Protein AF-M0LIC7-F1 (afdb_monomer_lite)

Organism: NCBI:txid358396

Structure (mmCIF, N/CA/C/O backbone):
data_AF-M0LIC7-F1
#
_entry.id   AF-M0LIC7-F1
#
loop_
_atom_site.group_PDB
_atom_site.id
_atom_site.type_symbol
_atom_site.label_atom_id
_atom_site.label_alt_id
_atom_site.label_comp_id
_atom_site.label_asym_id
_atom_site.label_entity_id
_atom_site.label_seq_id
_atom_site.pdbx_PDB_ins_code
_atom_site.Cartn_x
_atom_site.Cartn_y
_atom_site.Cartn_z
_atom_site.occupancy
_atom_site.B_iso_or_equiv
_atom_site.auth_seq_id
_atom_site.auth_comp_id
_atom_site.auth_asym_id
_atom_site.auth_atom_id
_atom_site.pdbx_PDB_model_num
ATOM 1 N N . MET A 1 1 ? -12.267 15.664 11.979 1.00 73.00 1 MET A N 1
ATOM 2 C CA . MET A 1 1 ? -11.552 14.369 12.102 1.00 73.00 1 MET A CA 1
ATOM 3 C C . MET A 1 1 ? -11.445 13.604 10.782 1.00 73.00 1 MET A C 1
ATOM 5 O O . MET A 1 1 ? -10.352 13.164 10.461 1.00 73.00 1 MET A O 1
ATOM 9 N N . ILE A 1 2 ? -12.500 13.498 9.960 1.00 84.31 2 ILE A N 1
ATOM 10 C CA . ILE A 1 2 ? -12.436 12.729 8.697 1.00 84.31 2 ILE A CA 1
ATOM 11 C C . ILE A 1 2 ? -11.341 13.194 7.716 1.00 84.31 2 ILE A C 1
ATOM 13 O O . ILE A 1 2 ? -10.601 12.363 7.198 1.00 84.31 2 ILE A O 1
ATOM 17 N N . TYR A 1 3 ? -11.160 14.509 7.546 1.00 88.25 3 TYR A N 1
ATOM 18 C CA . TYR A 1 3 ? -10.121 15.077 6.676 1.00 88.25 3 TYR A CA 1
ATOM 19 C C . TYR A 1 3 ? -8.700 14.695 7.108 1.00 88.25 3 TYR A C 1
ATOM 21 O O . TYR A 1 3 ? -7.850 14.424 6.267 1.00 88.25 3 TYR A O 1
ATOM 29 N N . ARG A 1 4 ? -8.456 14.598 8.421 1.00 92.56 4 ARG A N 1
ATOM 30 C CA . ARG A 1 4 ? -7.161 14.186 8.977 1.00 92.56 4 ARG A CA 1
ATOM 31 C C . ARG A 1 4 ? -6.852 12.727 8.643 1.00 92.56 4 ARG A C 1
ATOM 33 O O . ARG A 1 4 ? -5.734 12.428 8.245 1.00 92.56 4 ARG A O 1
ATOM 40 N N . ARG A 1 5 ? -7.839 11.829 8.741 1.00 93.12 5 ARG A N 1
ATOM 41 C CA . ARG A 1 5 ? -7.663 10.417 8.351 1.00 93.12 5 ARG A CA 1
ATOM 42 C C . ARG A 1 5 ? -7.384 10.270 6.867 1.00 93.12 5 ARG A C 1
ATOM 44 O O . ARG A 1 5 ? -6.498 9.511 6.503 1.00 93.12 5 ARG A O 1
ATOM 51 N N . LEU A 1 6 ? -8.123 10.997 6.030 1.00 93.88 6 LEU A N 1
ATOM 52 C CA . LEU A 1 6 ? -7.907 10.988 4.584 1.00 93.88 6 LEU A CA 1
ATOM 53 C C . LEU A 1 6 ? -6.511 11.500 4.228 1.00 93.88 6 LEU A C 1
ATOM 55 O O . LEU A 1 6 ? -5.845 10.885 3.406 1.00 93.88 6 LEU A O 1
ATOM 59 N N . ALA A 1 7 ? -6.041 12.562 4.888 1.00 95.75 7 ALA A N 1
ATOM 60 C CA . ALA A 1 7 ? -4.691 13.078 4.687 1.00 95.75 7 ALA A CA 1
ATOM 61 C C . ALA A 1 7 ? -3.613 12.052 5.076 1.00 95.75 7 ALA A C 1
ATOM 63 O O . ALA A 1 7 ? -2.690 11.820 4.301 1.00 95.75 7 ALA A O 1
ATOM 64 N N . ILE A 1 8 ? -3.750 11.392 6.235 1.00 96.38 8 ILE A N 1
ATOM 65 C CA . ILE A 1 8 ? -2.811 10.342 6.668 1.00 96.38 8 ILE A CA 1
ATOM 66 C C . ILE A 1 8 ? -2.852 9.154 5.701 1.00 96.38 8 ILE A C 1
ATOM 68 O O . ILE A 1 8 ? -1.807 8.694 5.253 1.00 96.38 8 ILE A O 1
ATOM 72 N N . ALA A 1 9 ? -4.044 8.682 5.335 1.00 96.38 9 ALA A N 1
ATOM 73 C CA . ALA A 1 9 ? -4.210 7.586 4.389 1.00 96.38 9 ALA A CA 1
ATOM 74 C C . ALA A 1 9 ? -3.585 7.914 3.027 1.00 96.38 9 ALA A C 1
ATOM 76 O O . ALA A 1 9 ? -2.835 7.105 2.490 1.00 96.38 9 ALA A O 1
ATOM 77 N N . ALA A 1 10 ? -3.821 9.115 2.497 1.00 97.19 10 ALA A N 1
ATOM 78 C CA . ALA A 1 10 ? -3.207 9.563 1.254 1.00 97.19 10 ALA A CA 1
ATOM 79 C C . ALA A 1 10 ? -1.676 9.640 1.365 1.00 97.19 10 ALA A C 1
ATOM 81 O O . ALA A 1 10 ? -0.984 9.198 0.452 1.00 97.19 10 ALA A O 1
ATOM 82 N N . ALA A 1 11 ? -1.136 10.132 2.484 1.00 97.56 11 ALA A N 1
ATOM 83 C CA . ALA A 1 11 ? 0.307 10.184 2.710 1.00 97.56 11 ALA A CA 1
ATOM 84 C C . ALA A 1 11 ? 0.938 8.780 2.752 1.00 97.56 11 ALA A C 1
ATOM 86 O O . ALA A 1 11 ? 1.961 8.553 2.109 1.00 97.56 11 ALA A O 1
ATOM 87 N N . ILE A 1 12 ? 0.312 7.822 3.445 1.00 97.38 12 ILE A N 1
ATOM 88 C CA . ILE A 1 12 ? 0.787 6.430 3.488 1.00 97.38 12 ILE A CA 1
ATOM 89 C C . ILE A 1 12 ? 0.629 5.743 2.128 1.00 97.38 12 ILE A C 1
ATOM 91 O O . ILE A 1 12 ? 1.529 5.025 1.702 1.00 97.38 12 ILE A O 1
ATOM 95 N N . GLY A 1 13 ? -0.466 5.992 1.406 1.00 97.19 13 GLY A N 1
ATOM 96 C CA . GLY A 1 13 ? -0.637 5.519 0.032 1.00 97.19 13 GLY A CA 1
ATOM 97 C C . GLY A 1 13 ? 0.460 6.033 -0.892 1.00 97.19 13 GLY A C 1
ATOM 98 O O . GLY A 1 13 ? 1.064 5.257 -1.629 1.00 97.19 13 GLY A O 1
ATOM 99 N N . PHE A 1 14 ? 0.770 7.327 -0.809 1.00 97.69 14 PHE A N 1
ATOM 100 C CA . PHE A 1 14 ? 1.853 7.931 -1.578 1.00 97.69 14 PHE A CA 1
ATOM 101 C C . PHE A 1 14 ? 3.205 7.301 -1.229 1.00 97.69 14 PHE A C 1
ATOM 103 O O . PHE A 1 14 ? 3.940 6.900 -2.128 1.00 97.69 14 PHE A O 1
ATOM 110 N N . LEU A 1 15 ? 3.501 7.136 0.063 1.00 97.38 15 LEU A N 1
ATOM 111 C CA . LEU A 1 15 ? 4.723 6.483 0.526 1.00 97.38 15 LEU A CA 1
ATOM 112 C C . LEU A 1 15 ? 4.831 5.043 0.003 1.00 97.38 15 LEU A C 1
ATOM 114 O O . LEU A 1 15 ? 5.879 4.657 -0.506 1.00 97.38 15 LEU A O 1
ATOM 118 N N . ASN A 1 16 ? 3.746 4.268 0.0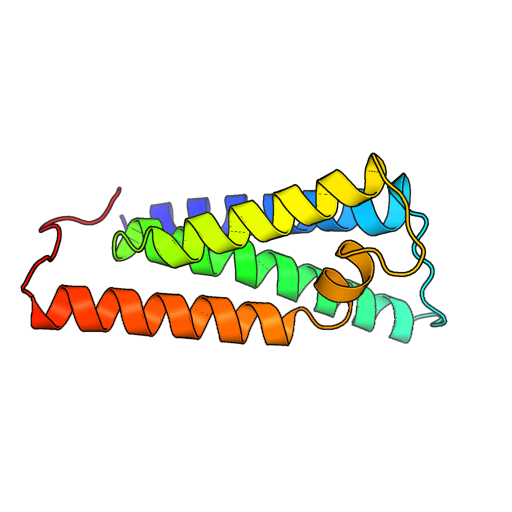74 1.00 96.94 16 ASN A N 1
ATOM 119 C CA . ASN A 1 16 ? 3.703 2.899 -0.432 1.00 96.94 16 ASN A CA 1
ATOM 120 C C . ASN A 1 16 ? 4.001 2.844 -1.936 1.00 96.94 16 ASN A C 1
ATOM 122 O O . ASN A 1 16 ? 4.824 2.045 -2.376 1.00 96.94 16 ASN A O 1
ATOM 126 N N . ALA A 1 17 ? 3.376 3.733 -2.715 1.00 95.94 17 ALA A N 1
ATOM 127 C CA . ALA A 1 17 ? 3.634 3.840 -4.144 1.00 95.94 17 ALA A CA 1
ATOM 128 C C . ALA A 1 17 ? 5.102 4.160 -4.433 1.00 95.94 17 ALA A C 1
ATOM 130 O O . ALA A 1 17 ? 5.714 3.463 -5.237 1.00 95.94 17 ALA A O 1
ATOM 131 N N . VAL A 1 18 ? 5.678 5.148 -3.742 1.00 95.62 18 VAL A N 1
ATOM 132 C CA . VAL A 1 18 ? 7.089 5.532 -3.898 1.00 95.62 18 VAL A CA 1
ATOM 133 C C . VAL A 1 18 ? 8.026 4.371 -3.573 1.00 95.62 18 VAL A C 1
ATOM 135 O O . VAL A 1 18 ? 8.921 4.096 -4.365 1.00 95.62 18 VAL A O 1
ATOM 138 N N . ILE A 1 19 ? 7.817 3.668 -2.456 1.00 94.75 19 ILE A N 1
ATOM 139 C CA . ILE A 1 19 ? 8.674 2.552 -2.027 1.00 94.75 19 ILE A CA 1
ATOM 140 C C . ILE A 1 19 ? 8.689 1.439 -3.077 1.00 94.75 19 ILE A C 1
ATOM 142 O O . ILE A 1 19 ? 9.759 1.031 -3.530 1.00 94.75 19 ILE A O 1
ATOM 146 N N . VAL A 1 20 ? 7.511 0.966 -3.491 1.00 93.50 20 VAL A N 1
ATOM 147 C CA . VAL A 1 20 ? 7.407 -0.158 -4.434 1.00 93.50 20 VAL A CA 1
ATOM 148 C C . VAL A 1 20 ? 7.926 0.244 -5.816 1.00 93.50 20 VAL A C 1
ATOM 150 O O . VAL A 1 20 ? 8.607 -0.543 -6.469 1.00 93.50 20 VAL A O 1
ATOM 153 N N . TYR A 1 21 ? 7.680 1.485 -6.249 1.00 91.94 21 TYR A N 1
ATOM 154 C CA . TYR A 1 21 ? 8.223 1.996 -7.510 1.00 91.94 21 TYR A CA 1
ATOM 155 C C . TYR A 1 21 ? 9.732 2.122 -7.501 1.00 91.94 21 TYR A C 1
ATOM 157 O O . TYR A 1 21 ? 10.385 1.734 -8.468 1.00 91.94 21 TYR A O 1
ATOM 165 N N . TYR A 1 22 ? 10.275 2.692 -6.428 1.00 90.50 22 TYR A N 1
ATOM 166 C CA . TYR A 1 22 ? 11.708 2.846 -6.278 1.00 90.50 22 TYR A CA 1
ATOM 167 C C . TYR A 1 22 ? 12.386 1.475 -6.327 1.00 90.50 22 TYR A C 1
ATOM 169 O O . TYR A 1 22 ? 13.317 1.266 -7.101 1.00 90.50 22 TYR A O 1
ATOM 177 N N . ASN A 1 23 ? 11.837 0.507 -5.595 1.00 89.38 23 ASN A N 1
ATOM 178 C CA . ASN A 1 23 ? 12.329 -0.860 -5.607 1.00 89.38 23 ASN A CA 1
ATOM 179 C C . ASN A 1 23 ? 12.236 -1.517 -6.998 1.00 89.38 23 ASN A C 1
ATOM 181 O O . ASN A 1 23 ? 13.236 -1.988 -7.532 1.00 89.38 23 ASN A O 1
ATOM 185 N N . GLY A 1 24 ? 11.063 -1.495 -7.633 1.00 86.94 24 GLY A N 1
ATOM 186 C CA . GLY A 1 24 ? 10.862 -2.151 -8.925 1.00 86.94 24 GLY A CA 1
ATOM 187 C C . GLY A 1 24 ? 11.702 -1.552 -10.056 1.00 86.94 24 GLY A C 1
ATOM 188 O O . GLY A 1 24 ? 12.395 -2.270 -10.771 1.00 86.94 24 GLY A O 1
ATOM 189 N N . TYR A 1 25 ? 11.664 -0.232 -10.228 1.00 84.56 25 TYR A N 1
ATOM 190 C CA . TYR A 1 25 ? 12.262 0.405 -11.403 1.00 84.56 25 TYR A CA 1
ATOM 191 C C . TYR A 1 25 ? 13.728 0.786 -11.225 1.00 84.56 25 TYR A C 1
ATOM 193 O O . TYR A 1 25 ? 14.466 0.750 -12.204 1.00 84.56 25 TYR A O 1
ATOM 201 N N . TYR A 1 26 ? 14.155 1.156 -10.015 1.00 82.19 26 TYR A N 1
ATOM 202 C CA . TYR A 1 26 ? 15.530 1.610 -9.786 1.00 82.19 26 TYR A CA 1
ATOM 203 C C . TYR A 1 26 ? 16.426 0.517 -9.214 1.00 82.19 26 TYR A C 1
ATOM 205 O O . TYR A 1 26 ? 17.596 0.454 -9.577 1.00 82.19 26 TYR A O 1
ATOM 213 N N . LEU A 1 27 ? 15.902 -0.342 -8.334 1.00 81.25 27 LEU A N 1
ATOM 214 C CA . LEU A 1 27 ? 16.710 -1.391 -7.706 1.00 81.25 27 LEU A CA 1
ATOM 215 C C . LEU A 1 27 ? 16.684 -2.709 -8.488 1.00 81.25 27 LEU A C 1
ATOM 217 O O . LEU A 1 27 ? 17.713 -3.372 -8.589 1.00 81.25 27 LEU A O 1
ATOM 221 N N . LEU A 1 28 ? 15.534 -3.072 -9.062 1.00 81.62 28 LEU A N 1
ATOM 222 C CA . LEU A 1 28 ? 15.365 -4.299 -9.852 1.00 81.62 28 LEU A CA 1
ATOM 223 C C . LEU A 1 28 ? 15.445 -4.072 -11.371 1.00 81.62 28 LEU A C 1
ATOM 225 O O . LEU A 1 28 ? 15.364 -5.036 -12.126 1.00 81.62 28 LEU A O 1
ATOM 229 N N . ASN A 1 29 ? 15.621 -2.823 -11.825 1.00 82.94 29 ASN A N 1
ATOM 230 C CA . ASN A 1 29 ? 15.686 -2.450 -13.246 1.00 82.94 29 ASN A CA 1
ATOM 231 C C . ASN A 1 29 ? 14.531 -3.026 -14.089 1.00 82.94 29 ASN A C 1
ATOM 233 O O . ASN A 1 29 ? 14.732 -3.428 -15.236 1.00 82.94 29 ASN A O 1
ATOM 237 N N . LEU A 1 30 ? 13.310 -3.069 -13.542 1.00 80.38 30 LEU A N 1
ATOM 238 C CA . LEU A 1 30 ? 12.151 -3.539 -14.297 1.00 80.38 30 LEU A CA 1
ATOM 239 C C . LEU A 1 30 ? 11.904 -2.629 -15.506 1.00 80.38 30 LEU A C 1
ATOM 241 O O . LEU A 1 30 ? 11.540 -1.459 -15.368 1.00 80.38 30 LEU A O 1
ATOM 245 N N . SER A 1 31 ? 12.080 -3.177 -16.705 1.00 78.25 31 SER A N 1
ATOM 246 C CA . SER A 1 31 ? 11.712 -2.517 -17.951 1.00 78.25 31 SER A CA 1
ATOM 247 C C . SER A 1 31 ? 10.290 -2.897 -18.351 1.00 78.25 31 SER A C 1
ATOM 249 O O . SER A 1 31 ? 9.846 -4.030 -18.178 1.00 78.25 31 SER A O 1
ATOM 251 N N . LEU A 1 32 ? 9.565 -1.929 -18.903 1.00 74.94 32 LEU A N 1
ATOM 252 C CA . LEU A 1 32 ? 8.298 -2.168 -19.581 1.00 74.94 32 LEU A CA 1
ATOM 253 C C . LEU A 1 32 ? 8.541 -2.021 -21.078 1.00 74.94 32 LEU A C 1
ATOM 255 O O . LEU A 1 32 ? 9.031 -0.973 -21.500 1.00 74.94 32 LEU A O 1
ATOM 259 N N . ASP A 1 33 ? 8.127 -3.015 -21.862 1.00 77.44 33 ASP A N 1
ATOM 260 C CA . ASP A 1 33 ? 8.080 -2.935 -23.327 1.00 77.44 33 ASP A CA 1
ATOM 261 C C . ASP A 1 33 ? 6.903 -2.046 -23.761 1.00 77.44 33 ASP A C 1
ATOM 263 O O . ASP A 1 33 ? 5.868 -2.490 -24.261 1.00 77.44 33 ASP A O 1
ATOM 267 N N . ALA A 1 34 ? 7.027 -0.752 -23.482 1.00 79.69 34 ALA A N 1
ATOM 268 C CA . ALA A 1 34 ? 6.085 0.276 -23.882 1.00 79.69 34 ALA A CA 1
ATOM 269 C C . ALA A 1 34 ? 6.826 1.597 -24.098 1.00 79.69 34 ALA A C 1
ATOM 271 O O . ALA A 1 34 ? 7.719 1.955 -23.334 1.00 79.69 34 ALA A O 1
ATOM 272 N N . GLU A 1 35 ? 6.397 2.365 -25.096 1.00 84.69 35 GLU A N 1
ATOM 273 C CA . GLU A 1 35 ? 6.996 3.658 -25.429 1.00 84.69 35 GLU A CA 1
ATOM 274 C C . GLU A 1 35 ? 5.971 4.798 -25.373 1.00 84.69 35 GLU A C 1
ATOM 276 O O . GLU A 1 35 ? 4.750 4.596 -25.444 1.00 84.69 35 GLU A O 1
ATOM 281 N N . GLY A 1 36 ? 6.482 6.022 -25.225 1.00 87.81 36 GLY A N 1
ATOM 282 C CA . GLY A 1 36 ? 5.697 7.253 -25.274 1.00 87.81 36 GLY A CA 1
ATOM 283 C C . GLY A 1 36 ? 4.542 7.292 -24.268 1.00 87.81 36 GLY A C 1
ATOM 284 O O . GLY A 1 36 ? 4.692 6.976 -23.087 1.00 87.81 36 GLY A O 1
ATOM 285 N N . ILE A 1 37 ? 3.358 7.693 -24.737 1.00 87.06 37 ILE A N 1
ATOM 286 C CA . ILE A 1 37 ? 2.181 7.904 -23.881 1.00 87.06 37 ILE A CA 1
ATOM 287 C C . ILE A 1 37 ? 1.649 6.609 -23.252 1.00 87.06 37 ILE A C 1
ATOM 289 O O . ILE A 1 37 ? 1.068 6.641 -22.167 1.00 87.06 37 ILE A O 1
ATOM 293 N N . ARG A 1 38 ? 1.878 5.457 -23.898 1.00 86.06 38 ARG A N 1
ATOM 294 C CA . ARG A 1 38 ? 1.456 4.151 -23.370 1.00 86.06 38 ARG A CA 1
ATOM 295 C C . ARG A 1 38 ? 2.268 3.793 -22.132 1.00 86.06 38 ARG A C 1
ATOM 297 O O . ARG A 1 38 ? 1.687 3.376 -21.135 1.00 86.06 38 ARG A O 1
ATOM 304 N N . LEU A 1 39 ? 3.581 4.032 -22.165 1.00 86.69 39 LEU A N 1
ATOM 305 C CA . LEU A 1 39 ? 4.455 3.840 -21.007 1.00 86.69 39 LEU A CA 1
ATOM 306 C C . LEU A 1 39 ? 4.017 4.707 -19.824 1.00 86.69 39 LEU A C 1
ATOM 308 O O . LEU A 1 39 ? 3.932 4.213 -18.700 1.00 86.69 39 LEU A O 1
ATOM 312 N N . LEU A 1 40 ? 3.705 5.982 -20.085 1.00 87.06 40 LEU A N 1
ATOM 313 C CA . LEU A 1 40 ? 3.196 6.891 -19.059 1.00 87.06 40 LEU A CA 1
ATOM 314 C C . LEU A 1 40 ? 1.891 6.358 -18.456 1.00 87.06 40 LEU A C 1
ATOM 316 O O . LEU A 1 40 ? 1.784 6.272 -17.239 1.00 87.06 40 LEU A O 1
ATOM 320 N N . GLY A 1 41 ? 0.942 5.923 -19.292 1.00 89.06 41 GLY A N 1
ATOM 321 C CA . GLY A 1 41 ? -0.325 5.345 -18.839 1.00 89.06 41 GLY A CA 1
ATOM 322 C C . GLY A 1 41 ? -0.143 4.119 -17.940 1.00 89.06 41 GLY A C 1
ATOM 323 O O . GLY A 1 41 ? -0.727 4.064 -16.857 1.00 89.06 41 GLY A O 1
ATOM 324 N N . TYR A 1 42 ? 0.710 3.166 -18.333 1.00 88.69 42 TYR A N 1
ATOM 325 C CA . TYR A 1 42 ? 0.995 1.980 -17.517 1.00 88.69 42 TYR A CA 1
ATOM 326 C C . TYR A 1 42 ? 1.643 2.343 -16.179 1.00 88.69 42 TYR A C 1
ATOM 328 O O . TYR A 1 42 ? 1.199 1.865 -15.133 1.00 88.69 42 TYR A O 1
ATOM 336 N N . LYS A 1 43 ? 2.638 3.239 -16.190 1.00 89.25 43 LYS A N 1
ATOM 337 C CA . LYS A 1 43 ? 3.295 3.709 -14.966 1.00 89.25 43 LYS A CA 1
ATOM 338 C C . LYS A 1 43 ? 2.348 4.503 -14.069 1.00 89.25 43 LYS A C 1
ATOM 340 O O . LYS A 1 43 ? 2.427 4.374 -12.856 1.00 89.25 43 LYS A O 1
ATOM 345 N N . SER A 1 44 ? 1.438 5.303 -14.609 1.00 91.06 44 SER A N 1
ATOM 346 C CA . SER A 1 44 ? 0.449 6.001 -13.785 1.00 91.06 44 SER A CA 1
ATOM 347 C C . SER A 1 44 ? -0.542 5.023 -13.153 1.00 91.06 44 SER A C 1
ATOM 349 O O . SER A 1 44 ? -0.861 5.159 -11.974 1.00 91.06 44 SER A O 1
ATOM 351 N N . LEU A 1 45 ? -0.987 4.008 -13.900 1.00 92.75 45 LEU A N 1
ATOM 352 C CA . LEU A 1 45 ? -1.952 3.020 -13.416 1.00 92.75 45 LEU A CA 1
ATOM 353 C C . LEU A 1 45 ? -1.379 2.140 -12.298 1.00 92.75 45 LEU A C 1
ATOM 355 O O . LEU A 1 45 ? -2.030 1.921 -11.281 1.00 92.75 45 LEU A O 1
ATOM 359 N N . GLN A 1 46 ? -0.153 1.656 -12.468 1.00 93.00 46 GLN A N 1
ATOM 360 C CA . GLN A 1 46 ? 0.545 0.864 -11.456 1.00 93.00 46 GLN A CA 1
ATOM 361 C C . GLN A 1 46 ? 0.828 1.688 -10.180 1.00 93.00 46 GLN A C 1
ATOM 363 O O . GLN A 1 46 ? 0.603 1.203 -9.070 1.00 93.00 46 GLN A O 1
ATOM 368 N N . ALA A 1 47 ? 1.238 2.958 -10.315 1.00 93.25 47 ALA A N 1
ATOM 369 C CA . ALA A 1 47 ? 1.464 3.854 -9.177 1.00 93.25 47 ALA A CA 1
ATOM 370 C C . ALA A 1 47 ? 0.160 4.125 -8.425 1.00 93.25 47 ALA A C 1
ATOM 372 O O . ALA A 1 47 ? 0.126 4.091 -7.194 1.00 93.25 47 ALA A O 1
ATOM 373 N N . PHE A 1 48 ? -0.928 4.327 -9.168 1.00 95.44 48 PHE A N 1
ATOM 374 C CA . PHE A 1 48 ? -2.261 4.451 -8.602 1.00 95.44 48 PHE A CA 1
ATOM 375 C C . PHE A 1 48 ? -2.681 3.184 -7.848 1.00 95.44 48 PHE A C 1
ATOM 377 O O . PHE A 1 48 ? -3.198 3.284 -6.740 1.00 95.44 48 PHE A O 1
ATOM 384 N N . GLY A 1 49 ? -2.396 1.996 -8.384 1.00 95.50 49 GLY A N 1
ATOM 385 C CA . GLY A 1 49 ? -2.659 0.729 -7.702 1.00 95.50 49 GLY A CA 1
ATOM 386 C C . GLY A 1 49 ? -1.965 0.621 -6.345 1.00 95.50 49 GLY A C 1
ATOM 387 O O . GLY A 1 49 ? -2.604 0.325 -5.333 1.00 95.50 49 GLY A O 1
ATOM 388 N N . MET A 1 50 ? -0.670 0.938 -6.299 1.00 97.19 50 MET A N 1
ATOM 389 C CA . MET A 1 50 ? 0.096 0.946 -5.048 1.00 97.19 50 MET A CA 1
ATOM 390 C C . MET A 1 50 ? -0.393 2.024 -4.075 1.00 97.19 50 MET A C 1
ATOM 392 O O . MET A 1 50 ? -0.454 1.787 -2.865 1.00 97.19 50 MET A O 1
ATOM 396 N N . PHE A 1 51 ? -0.792 3.188 -4.594 1.00 97.81 51 PHE A N 1
ATOM 397 C CA . PHE A 1 51 ? -1.411 4.241 -3.798 1.00 97.81 51 PHE A CA 1
ATOM 398 C C . PHE A 1 51 ? -2.714 3.759 -3.157 1.00 97.81 51 PHE A C 1
ATOM 400 O O . PHE A 1 51 ? -2.887 3.911 -1.951 1.00 97.81 51 PHE A O 1
ATOM 407 N N . VAL A 1 52 ? -3.605 3.137 -3.934 1.00 97.06 52 VAL A N 1
ATOM 408 C CA . VAL A 1 52 ? -4.892 2.612 -3.456 1.00 97.06 52 VAL A CA 1
ATOM 409 C C . VAL A 1 52 ? -4.690 1.526 -2.402 1.00 97.06 52 VAL A C 1
ATOM 411 O O . VAL A 1 52 ? -5.389 1.541 -1.392 1.00 97.06 52 VAL A O 1
ATOM 414 N N . LEU A 1 53 ? -3.721 0.625 -2.581 1.00 96.94 53 LEU A N 1
ATOM 415 C CA . LEU A 1 53 ? -3.401 -0.410 -1.594 1.00 96.94 53 LEU A CA 1
ATOM 416 C C . LEU A 1 53 ? -2.961 0.176 -0.252 1.00 96.94 53 LEU A C 1
ATOM 418 O O . LEU A 1 53 ? -3.470 -0.240 0.788 1.00 96.94 53 LEU A O 1
ATOM 422 N N . GLY A 1 54 ? -2.042 1.146 -0.274 1.00 97.12 54 GLY A N 1
ATOM 423 C CA . GLY A 1 54 ? -1.557 1.801 0.941 1.00 97.12 54 GLY A CA 1
ATOM 424 C C . GLY A 1 54 ? -2.614 2.699 1.585 1.00 97.12 54 GLY A C 1
ATOM 425 O O . GLY A 1 54 ? -2.861 2.610 2.787 1.00 97.12 54 GLY A O 1
ATOM 426 N N . ALA A 1 55 ? -3.285 3.538 0.795 1.00 97.62 55 ALA A N 1
ATOM 427 C CA . ALA A 1 55 ? -4.290 4.471 1.294 1.00 97.62 55 ALA A CA 1
ATOM 428 C C . ALA A 1 55 ? -5.555 3.755 1.767 1.00 97.62 55 ALA A C 1
ATOM 430 O O . ALA A 1 55 ? -6.072 4.067 2.838 1.00 97.62 55 ALA A O 1
ATOM 431 N N . GLY A 1 56 ? -6.045 2.782 1.000 1.00 96.38 56 GLY A N 1
ATOM 432 C CA . GLY A 1 56 ? -7.253 2.026 1.313 1.00 96.38 56 GLY A CA 1
ATOM 433 C C . GLY A 1 56 ? -7.112 1.228 2.604 1.00 96.38 56 GLY A C 1
ATOM 434 O O . GLY A 1 56 ? -7.959 1.348 3.491 1.00 96.38 56 GLY A O 1
ATOM 435 N N . SER A 1 57 ? -6.016 0.478 2.758 1.00 96.88 57 SER A N 1
ATOM 436 C CA . SER A 1 57 ? -5.784 -0.302 3.976 1.00 96.88 57 SER A CA 1
ATOM 437 C C . SER A 1 57 ? -5.553 0.595 5.198 1.00 96.88 57 SER A C 1
ATOM 439 O O . SER A 1 57 ? -6.113 0.336 6.263 1.00 96.88 57 SER A O 1
ATOM 441 N N . THR A 1 58 ? -4.835 1.712 5.036 1.00 96.88 58 THR A N 1
ATOM 442 C CA . THR A 1 58 ? -4.631 2.706 6.106 1.00 96.88 58 THR A CA 1
ATOM 443 C C . THR A 1 58 ? -5.936 3.379 6.509 1.00 96.88 58 THR A C 1
ATOM 445 O O . THR A 1 58 ? -6.213 3.541 7.694 1.00 96.88 58 THR A O 1
ATOM 448 N N . TYR A 1 59 ? -6.776 3.760 5.548 1.00 95.75 59 TYR A N 1
ATOM 449 C CA . TYR A 1 59 ? -8.083 4.328 5.855 1.00 95.75 59 TYR A CA 1
ATOM 450 C C . TYR A 1 59 ? -8.968 3.312 6.585 1.00 95.75 59 TYR A C 1
ATOM 452 O O . TYR A 1 59 ? -9.612 3.670 7.571 1.00 95.75 59 TYR A O 1
ATOM 460 N N . GLY A 1 60 ? -8.950 2.045 6.154 1.00 92.88 60 GLY A N 1
ATOM 461 C CA . GLY A 1 60 ? -9.624 0.936 6.830 1.00 92.88 60 GLY A CA 1
ATOM 462 C C . GLY A 1 60 ? -9.178 0.777 8.284 1.00 92.88 60 GLY A C 1
ATOM 463 O O . GLY A 1 60 ? -10.015 0.697 9.185 1.00 92.88 60 GLY A O 1
ATOM 464 N N . LEU A 1 61 ? -7.869 0.836 8.531 1.00 94.44 61 LEU A N 1
ATOM 465 C CA . LEU A 1 61 ? -7.297 0.833 9.874 1.00 94.44 61 LEU A CA 1
ATOM 466 C C . LEU A 1 61 ? -7.773 2.041 10.693 1.00 94.44 61 LEU A C 1
ATOM 468 O O . LEU A 1 61 ? -8.286 1.881 11.795 1.00 94.44 61 LEU A O 1
ATOM 472 N N . LEU A 1 62 ? -7.655 3.259 10.168 1.00 93.44 62 LEU A N 1
ATOM 473 C CA . LEU A 1 62 ? -7.974 4.467 10.936 1.00 93.44 62 LEU A CA 1
ATOM 474 C C . LEU A 1 62 ? -9.476 4.614 11.213 1.00 93.44 62 LEU A C 1
ATOM 476 O O . LEU A 1 62 ? -9.892 5.040 12.290 1.00 93.44 62 LEU A O 1
ATOM 480 N N . ARG A 1 63 ? -10.321 4.288 10.232 1.00 91.12 63 ARG A N 1
ATOM 481 C CA . ARG A 1 63 ? -11.774 4.462 10.338 1.00 91.12 63 ARG A CA 1
ATOM 482 C C . ARG A 1 63 ? -12.456 3.301 11.047 1.00 91.12 63 ARG A C 1
ATOM 484 O O . ARG A 1 63 ? -13.382 3.558 11.810 1.00 91.12 63 ARG A O 1
ATOM 491 N N . TYR A 1 64 ? -12.029 2.075 10.772 1.00 89.44 64 TYR A N 1
ATOM 492 C CA . TYR A 1 64 ? -12.728 0.856 11.176 1.00 89.44 64 TYR A CA 1
ATOM 493 C C . TYR A 1 64 ? -11.848 -0.089 11.997 1.00 89.44 64 TYR A C 1
ATOM 495 O O . TYR A 1 64 ? -12.306 -1.172 12.350 1.00 89.44 64 TYR A O 1
ATOM 503 N N . THR A 1 65 ? -10.607 0.294 12.324 1.00 91.25 65 THR A N 1
ATOM 504 C CA . THR A 1 65 ? -9.630 -0.521 13.080 1.00 91.25 65 THR A CA 1
ATOM 505 C C . THR A 1 65 ? -9.355 -1.889 12.463 1.00 91.25 65 THR A C 1
ATOM 507 O O . THR A 1 65 ? -9.063 -2.852 13.174 1.00 91.25 65 THR A O 1
ATOM 510 N N . LEU A 1 66 ? -9.474 -1.977 11.138 1.00 92.69 66 LEU A N 1
ATOM 511 C CA . LEU A 1 66 ? -9.206 -3.199 10.390 1.00 92.69 66 LEU A CA 1
ATOM 512 C C . LEU A 1 66 ? -7.695 -3.398 10.317 1.00 92.69 66 LEU A C 1
ATOM 514 O O . LEU A 1 66 ? -6.997 -2.683 9.595 1.00 92.69 66 LEU A O 1
ATOM 518 N N . VAL A 1 67 ? -7.187 -4.330 11.120 1.00 94.00 67 VAL A N 1
ATOM 519 C CA . VAL A 1 67 ? -5.746 -4.560 11.271 1.00 94.00 67 VAL A CA 1
ATOM 520 C C . VAL A 1 67 ? -5.250 -5.501 10.183 1.00 94.00 67 VAL A C 1
ATOM 522 O O . VAL A 1 67 ? -4.172 -5.281 9.633 1.00 94.00 67 VAL A O 1
ATOM 525 N N . CYS A 1 68 ? -6.041 -6.514 9.826 1.00 95.94 68 CYS A N 1
ATOM 526 C CA . CYS A 1 68 ? -5.660 -7.522 8.844 1.00 95.94 68 CYS A CA 1
ATOM 527 C C . CYS A 1 68 ? -5.354 -6.946 7.449 1.00 95.94 68 CYS A C 1
ATOM 529 O O . CYS A 1 68 ? -4.285 -7.264 6.929 1.00 95.94 68 CYS A O 1
ATOM 531 N N . PRO A 1 69 ? -6.193 -6.088 6.825 1.00 95.81 69 PRO A N 1
ATOM 532 C CA . PRO A 1 69 ?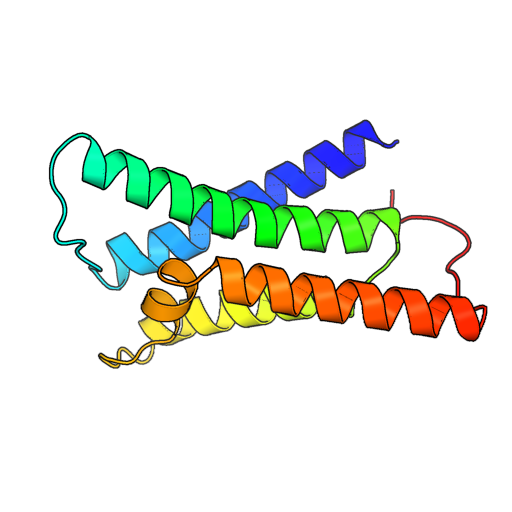 -5.888 -5.548 5.503 1.00 95.81 69 PRO A CA 1
ATOM 533 C C . PRO A 1 69 ? -4.660 -4.636 5.531 1.00 95.81 69 PRO A C 1
ATOM 535 O O . PRO A 1 69 ? -3.880 -4.638 4.584 1.00 95.81 69 PRO A O 1
ATOM 538 N N . PHE A 1 70 ? -4.449 -3.885 6.617 1.00 96.69 70 PHE A N 1
ATOM 539 C CA . PHE A 1 70 ? -3.258 -3.051 6.768 1.00 96.69 70 PHE A CA 1
ATOM 540 C C . PHE A 1 70 ? -1.989 -3.894 6.902 1.00 96.69 70 PHE A C 1
ATOM 542 O O . PHE A 1 70 ? -1.032 -3.677 6.161 1.00 96.69 70 PHE A O 1
ATOM 549 N N . ALA A 1 71 ? -2.000 -4.891 7.790 1.00 97.31 71 ALA A N 1
ATOM 550 C CA . ALA A 1 71 ? -0.889 -5.820 7.960 1.00 97.31 71 ALA A CA 1
ATOM 551 C C . ALA A 1 71 ? -0.558 -6.544 6.648 1.00 97.31 71 ALA A C 1
ATOM 553 O O . ALA A 1 71 ? 0.610 -6.683 6.302 1.00 97.31 71 ALA A O 1
ATOM 554 N N . LEU A 1 72 ? -1.577 -6.941 5.884 1.00 97.44 72 LEU A N 1
ATOM 555 C CA . LEU A 1 72 ? -1.391 -7.598 4.597 1.00 97.44 72 LEU A CA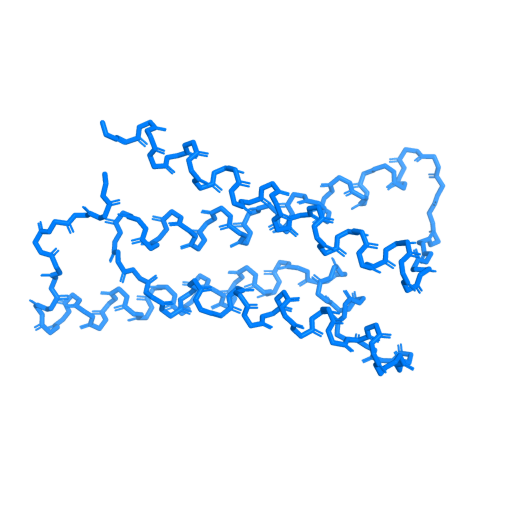 1
ATOM 556 C C . LEU A 1 72 ? -0.715 -6.681 3.565 1.00 97.44 72 LEU A C 1
ATOM 558 O O . LEU A 1 72 ? 0.240 -7.105 2.920 1.00 97.44 72 LEU A O 1
ATOM 562 N N . THR A 1 73 ? -1.138 -5.415 3.454 1.00 97.19 73 THR A N 1
ATOM 563 C CA . THR A 1 73 ? -0.450 -4.436 2.595 1.00 97.19 73 THR A CA 1
ATOM 564 C C . THR A 1 73 ? 1.010 -4.250 3.017 1.00 97.19 73 THR A C 1
ATOM 566 O O . THR A 1 73 ? 1.892 -4.230 2.162 1.00 97.19 73 THR A O 1
ATOM 569 N N . VAL A 1 74 ? 1.285 -4.156 4.324 1.00 97.25 74 VAL A N 1
ATOM 570 C CA . VAL A 1 74 ? 2.660 -4.052 4.845 1.00 97.25 74 VAL A CA 1
ATOM 571 C C . VAL A 1 74 ? 3.485 -5.284 4.469 1.00 97.25 74 VAL A C 1
ATOM 573 O O . VAL A 1 74 ? 4.622 -5.132 4.030 1.00 97.25 74 VAL A O 1
ATOM 576 N N . LEU A 1 75 ? 2.918 -6.489 4.585 1.00 96.88 75 LEU A N 1
ATOM 577 C CA . LEU A 1 75 ? 3.585 -7.734 4.202 1.00 96.88 75 LEU A CA 1
ATOM 578 C C . LEU A 1 75 ? 3.902 -7.781 2.706 1.00 96.88 75 LEU A C 1
ATOM 580 O O . LEU A 1 75 ? 5.022 -8.131 2.347 1.00 96.88 75 LEU A O 1
ATOM 584 N N . PHE A 1 76 ? 2.970 -7.388 1.835 1.00 96.19 76 PHE A N 1
ATOM 585 C CA . PHE A 1 76 ? 3.230 -7.327 0.394 1.00 96.19 76 PHE A CA 1
ATOM 586 C C . PHE A 1 76 ? 4.356 -6.348 0.063 1.00 96.19 76 PHE A C 1
ATOM 588 O O . PHE A 1 76 ? 5.270 -6.679 -0.689 1.00 96.19 76 PHE A O 1
ATOM 595 N N . THR A 1 77 ? 4.347 -5.162 0.666 1.00 95.44 77 THR A N 1
ATOM 596 C CA . THR A 1 77 ? 5.405 -4.173 0.444 1.00 95.44 77 THR A CA 1
ATOM 597 C C . THR A 1 77 ? 6.752 -4.645 0.995 1.00 95.44 77 THR A C 1
ATOM 599 O O . THR A 1 77 ? 7.772 -4.481 0.330 1.00 95.44 77 THR A O 1
ATOM 602 N N . ALA A 1 78 ? 6.775 -5.294 2.160 1.00 94.44 78 ALA A N 1
ATOM 603 C CA . ALA A 1 78 ? 7.989 -5.883 2.719 1.00 94.44 78 ALA A CA 1
ATOM 604 C C . ALA A 1 78 ? 8.539 -7.018 1.842 1.00 94.44 78 ALA A C 1
ATOM 606 O O . ALA A 1 78 ? 9.746 -7.100 1.631 1.00 94.44 78 ALA A O 1
ATOM 607 N N . TYR A 1 79 ? 7.664 -7.865 1.299 1.00 92.06 79 TYR A N 1
ATOM 608 C CA . TYR A 1 79 ? 8.067 -8.957 0.417 1.00 92.06 79 TYR A CA 1
ATOM 609 C C . TYR A 1 79 ? 8.561 -8.438 -0.939 1.00 92.06 79 TYR A C 1
ATOM 611 O O . TYR A 1 79 ? 9.546 -8.942 -1.464 1.00 92.06 79 TYR A O 1
ATOM 619 N N . SER A 1 80 ? 7.979 -7.343 -1.445 1.00 92.62 80 SER A N 1
ATOM 620 C CA . SER A 1 80 ? 8.544 -6.623 -2.590 1.00 92.62 80 SER A CA 1
ATOM 621 C C . SER A 1 80 ? 9.972 -6.150 -2.300 1.00 92.62 80 SER A C 1
ATOM 623 O O . SER A 1 80 ? 10.873 -6.396 -3.095 1.00 92.62 80 SER A O 1
ATOM 625 N N . LEU A 1 81 ? 10.220 -5.533 -1.142 1.00 91.38 81 LEU A N 1
ATOM 626 C CA . LEU A 1 81 ? 11.572 -5.107 -0.761 1.00 91.38 81 LEU A CA 1
ATOM 627 C C . LEU A 1 81 ? 12.547 -6.280 -0.590 1.00 91.38 81 LEU A C 1
ATOM 629 O O . LEU A 1 81 ? 13.738 -6.127 -0.855 1.00 91.38 81 LEU A O 1
ATOM 633 N N . TYR A 1 82 ? 12.055 -7.447 -0.172 1.00 89.12 82 TYR A N 1
ATOM 634 C CA . TYR A 1 82 ? 12.874 -8.647 -0.028 1.00 89.12 82 TYR A CA 1
ATOM 635 C C . TYR A 1 82 ? 13.449 -9.142 -1.364 1.00 89.12 82 TYR A C 1
ATOM 637 O O . TYR A 1 82 ? 14.587 -9.613 -1.382 1.00 89.12 82 TYR A O 1
ATOM 645 N N . ASP A 1 83 ? 12.745 -8.958 -2.487 1.00 85.62 83 ASP A N 1
ATOM 646 C CA . ASP A 1 83 ? 13.270 -9.332 -3.811 1.00 85.62 83 ASP A CA 1
ATOM 647 C C . ASP A 1 83 ? 14.588 -8.630 -4.149 1.00 85.62 83 ASP A C 1
ATOM 649 O O . ASP A 1 83 ? 15.395 -9.166 -4.903 1.00 85.62 83 ASP A O 1
ATOM 653 N N . HIS A 1 84 ? 14.844 -7.440 -3.599 1.00 78.88 84 HIS A N 1
ATOM 654 C CA . HIS A 1 84 ? 16.121 -6.766 -3.821 1.00 78.88 84 HIS A CA 1
ATOM 655 C C . HIS A 1 84 ? 17.299 -7.524 -3.191 1.00 78.88 84 HIS A C 1
ATOM 657 O O . HIS A 1 84 ? 18.419 -7.476 -3.695 1.00 78.88 84 HIS A O 1
ATOM 663 N N . VAL A 1 85 ? 17.045 -8.240 -2.094 1.00 80.44 85 VAL A N 1
ATOM 664 C CA . VAL A 1 85 ? 18.048 -9.034 -1.371 1.00 80.44 85 VAL A CA 1
ATOM 665 C C . VAL A 1 85 ? 18.210 -10.423 -1.996 1.00 80.44 85 VAL A C 1
ATOM 667 O O . VAL A 1 85 ? 19.298 -10.995 -1.945 1.00 80.44 85 VAL A O 1
ATOM 670 N N . SER A 1 86 ? 17.155 -10.964 -2.612 1.00 73.75 86 SER A N 1
ATOM 671 C CA . SER A 1 86 ? 17.179 -12.245 -3.326 1.00 73.75 86 SER A CA 1
ATOM 672 C C . SER A 1 86 ? 16.549 -12.106 -4.720 1.00 73.75 86 SER A C 1
ATOM 674 O O . SER A 1 86 ? 15.409 -12.524 -4.933 1.00 73.75 86 SER A O 1
ATOM 676 N N . PRO A 1 87 ? 17.264 -11.492 -5.682 1.00 63.47 87 PRO A 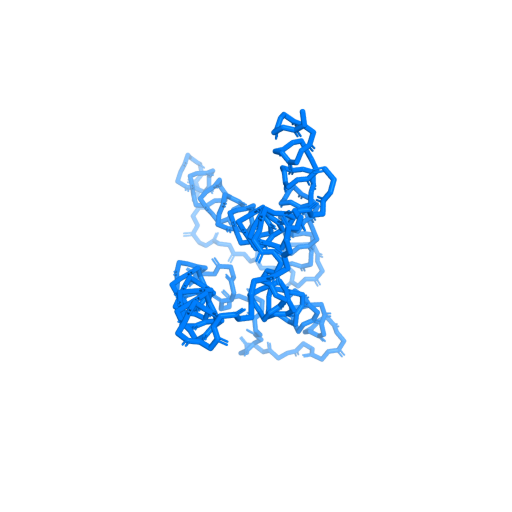N 1
ATOM 677 C CA . PRO A 1 87 ? 16.713 -11.226 -7.004 1.00 63.47 87 PRO A CA 1
ATOM 678 C C . PRO A 1 87 ? 16.563 -12.526 -7.805 1.00 63.47 87 PRO A C 1
ATOM 680 O O . PRO A 1 87 ? 17.533 -13.069 -8.332 1.00 63.47 87 PRO A O 1
ATOM 683 N N . ALA A 1 88 ? 15.329 -13.018 -7.911 1.00 63.31 88 ALA A N 1
ATOM 684 C CA . ALA A 1 88 ? 14.922 -14.069 -8.841 1.00 63.31 88 ALA A CA 1
ATOM 685 C C . ALA A 1 88 ? 14.111 -13.459 -10.001 1.00 63.31 88 ALA A C 1
ATOM 687 O O . ALA A 1 88 ? 13.367 -12.499 -9.800 1.00 63.31 88 ALA A O 1
ATOM 688 N N . MET A 1 89 ? 14.214 -14.018 -11.219 1.00 53.78 89 MET A N 1
ATOM 689 C CA . MET A 1 89 ? 13.437 -13.538 -12.384 1.00 53.78 89 MET A CA 1
ATOM 690 C C . MET A 1 89 ? 11.914 -13.702 -12.206 1.00 53.78 89 MET A C 1
ATOM 692 O O . MET A 1 89 ? 11.145 -13.018 -12.873 1.00 53.78 89 MET A O 1
ATOM 696 N N . GLU A 1 90 ? 11.485 -14.551 -11.270 1.00 66.44 90 GLU A N 1
ATOM 697 C CA . GLU A 1 90 ? 10.090 -14.736 -10.840 1.00 66.44 90 GLU A CA 1
ATOM 698 C C . GLU A 1 90 ? 9.798 -14.009 -9.510 1.00 66.44 90 GLU A C 1
ATOM 700 O O . GLU A 1 90 ? 9.049 -14.494 -8.665 1.00 66.44 90 GLU A O 1
ATOM 705 N N . GLY A 1 91 ? 10.439 -12.856 -9.293 1.00 77.31 91 GLY A N 1
ATOM 706 C CA . GLY A 1 91 ? 10.296 -12.061 -8.074 1.00 77.31 91 GLY A CA 1
ATOM 707 C C . GLY A 1 91 ? 8.872 -11.544 -7.848 1.00 77.31 91 GLY A C 1
ATOM 708 O O . GLY A 1 91 ? 8.090 -11.326 -8.779 1.00 77.31 91 GLY A O 1
ATOM 709 N N . PHE A 1 92 ? 8.529 -11.297 -6.590 1.00 90.50 92 PHE A N 1
ATOM 710 C CA . PHE A 1 92 ? 7.203 -10.826 -6.202 1.00 90.50 92 PHE A CA 1
ATOM 711 C C . PHE A 1 92 ? 6.870 -9.421 -6.722 1.00 90.50 92 PHE A C 1
ATOM 713 O O . PHE A 1 92 ? 5.720 -9.121 -7.019 1.00 90.50 92 PHE A O 1
ATOM 720 N N . THR A 1 93 ? 7.853 -8.542 -6.856 1.00 91.38 93 THR A N 1
ATOM 721 C CA . THR A 1 93 ? 7.710 -7.129 -7.214 1.00 91.38 93 THR A CA 1
ATOM 722 C C . THR A 1 93 ? 7.131 -6.932 -8.614 1.00 91.38 93 THR A C 1
ATOM 724 O O . THR A 1 93 ? 6.159 -6.179 -8.730 1.00 91.38 93 THR A O 1
ATOM 727 N N . PRO A 1 94 ? 7.634 -7.593 -9.679 1.00 89.62 94 PRO A N 1
ATOM 728 C CA . PRO A 1 94 ? 6.981 -7.525 -10.984 1.00 89.62 94 PRO A CA 1
ATOM 729 C C . PRO A 1 94 ? 5.545 -8.069 -10.967 1.00 89.62 94 PRO A C 1
ATOM 731 O O . PRO A 1 94 ? 4.686 -7.481 -11.625 1.00 89.62 94 PRO A O 1
ATOM 734 N N . LEU A 1 95 ? 5.237 -9.106 -10.176 1.00 91.69 95 LEU A N 1
ATOM 735 C CA . LEU A 1 95 ? 3.855 -9.572 -9.985 1.00 91.69 95 LEU A CA 1
ATOM 736 C C . LEU A 1 95 ? 3.007 -8.506 -9.269 1.00 91.69 95 LEU A C 1
ATOM 738 O O . LEU A 1 95 ? 1.912 -8.168 -9.715 1.00 91.69 95 LEU A O 1
ATOM 742 N N . TYR A 1 96 ? 3.528 -7.936 -8.186 1.00 92.94 96 TYR A N 1
ATOM 743 C CA . TYR A 1 96 ? 2.840 -6.955 -7.355 1.00 92.94 96 TYR A CA 1
ATOM 744 C C . TYR A 1 96 ? 2.506 -5.676 -8.126 1.00 92.94 96 TYR A C 1
ATOM 746 O O . TYR A 1 96 ? 1.389 -5.170 -8.029 1.00 92.94 96 TYR A O 1
ATOM 754 N N . LEU A 1 97 ? 3.433 -5.200 -8.963 1.00 91.94 97 LEU A N 1
ATOM 755 C CA . LEU A 1 97 ? 3.209 -4.079 -9.874 1.00 91.94 97 LEU A CA 1
ATOM 756 C C . LEU A 1 97 ? 2.322 -4.469 -11.063 1.00 91.94 97 LEU A C 1
ATOM 758 O O . LEU A 1 97 ? 1.398 -3.734 -11.399 1.00 91.94 97 LEU A O 1
ATOM 762 N N . GLY A 1 98 ? 2.574 -5.611 -11.704 1.00 90.25 98 GLY A N 1
ATOM 763 C CA . GLY A 1 98 ? 1.901 -6.017 -12.940 1.00 90.25 98 GLY A CA 1
ATOM 764 C C . GLY A 1 98 ? 0.419 -6.354 -12.765 1.00 90.25 98 GLY A C 1
ATOM 765 O O . GLY A 1 98 ? -0.396 -5.991 -13.612 1.00 90.25 98 GLY A O 1
ATOM 766 N N . VAL A 1 99 ? 0.053 -6.998 -11.651 1.00 93.31 99 VAL A N 1
ATOM 767 C CA . VAL A 1 99 ? -1.328 -7.424 -11.354 1.00 93.31 99 VAL A CA 1
ATOM 768 C C . VAL A 1 99 ? -1.846 -6.862 -10.027 1.00 93.31 99 VAL A C 1
ATOM 770 O O . VAL A 1 99 ? -2.602 -7.510 -9.306 1.00 93.31 99 VAL A O 1
ATOM 773 N N . TRP A 1 100 ? -1.483 -5.614 -9.716 1.00 94.44 100 TRP A N 1
ATOM 774 C CA . TRP A 1 100 ? -1.859 -4.902 -8.484 1.00 94.44 100 TRP A CA 1
ATOM 775 C C . TRP A 1 100 ? -3.357 -4.972 -8.135 1.00 94.44 100 TRP A C 1
ATOM 777 O O . TRP A 1 100 ? -3.724 -5.012 -6.961 1.00 94.44 100 TRP A O 1
ATOM 787 N N . PHE A 1 101 ? -4.239 -5.011 -9.137 1.00 95.50 101 PHE A N 1
ATOM 788 C CA . PHE A 1 101 ? -5.688 -5.085 -8.938 1.00 95.50 101 PHE A CA 1
ATOM 789 C C . PHE A 1 101 ? -6.115 -6.387 -8.242 1.00 95.50 101 PHE A C 1
ATOM 791 O O . PHE A 1 101 ? -7.068 -6.372 -7.468 1.00 95.50 101 PHE A O 1
ATOM 798 N N . VAL A 1 102 ? -5.386 -7.493 -8.441 1.00 96.75 102 VAL A N 1
ATOM 799 C CA . VAL A 1 102 ? -5.615 -8.756 -7.719 1.00 96.75 102 VAL A CA 1
ATOM 800 C C . VAL A 1 102 ? -5.342 -8.560 -6.231 1.00 96.75 102 VAL A C 1
ATOM 802 O O . VAL A 1 102 ? -6.157 -8.945 -5.398 1.00 96.75 102 VAL A O 1
ATOM 805 N N . PHE A 1 103 ? -4.244 -7.887 -5.886 1.00 96.44 103 PHE A N 1
ATOM 806 C CA . PHE A 1 103 ? -3.907 -7.577 -4.497 1.00 96.44 103 PHE A CA 1
ATOM 807 C C . PHE A 1 103 ? -4.935 -6.641 -3.860 1.00 96.44 103 PHE A C 1
ATOM 809 O O . PHE A 1 103 ? -5.300 -6.844 -2.705 1.00 96.44 103 PHE A O 1
ATOM 816 N N . VAL A 1 104 ? -5.463 -5.664 -4.609 1.00 96.38 104 VAL A N 1
ATOM 817 C CA . VAL A 1 104 ? -6.562 -4.804 -4.132 1.00 96.38 104 VAL A CA 1
ATOM 818 C C . VAL A 1 104 ? -7.794 -5.639 -3.799 1.00 96.38 104 VAL A C 1
ATOM 820 O O . VAL A 1 104 ? -8.368 -5.460 -2.727 1.00 96.38 104 VAL A O 1
ATOM 823 N N . VAL A 1 105 ? -8.177 -6.574 -4.674 1.00 97.62 105 VAL A N 1
ATOM 824 C CA . VAL A 1 105 ? -9.308 -7.481 -4.429 1.00 97.62 105 VAL A CA 1
ATOM 825 C C . VAL A 1 105 ? -9.061 -8.339 -3.189 1.00 97.62 105 VAL A C 1
ATOM 827 O O . VAL A 1 105 ? -9.940 -8.429 -2.338 1.00 97.62 105 VAL A O 1
ATOM 830 N N . VAL A 1 106 ? -7.868 -8.917 -3.035 1.00 97.31 106 VAL A N 1
ATOM 831 C CA . VAL A 1 106 ? -7.518 -9.724 -1.854 1.00 97.31 106 VAL A CA 1
ATOM 832 C C . VAL A 1 106 ? -7.597 -8.893 -0.569 1.00 97.31 106 VAL A C 1
ATOM 834 O O . VAL A 1 106 ? -8.240 -9.314 0.391 1.00 97.31 106 VAL A O 1
ATOM 837 N N . VAL A 1 107 ? -7.007 -7.694 -0.547 1.00 97.31 107 VAL A N 1
ATOM 838 C CA . VAL A 1 107 ? -7.058 -6.790 0.616 1.00 97.31 107 VAL A CA 1
ATOM 839 C C . VAL A 1 107 ? -8.497 -6.372 0.924 1.00 97.31 107 VAL A C 1
ATOM 841 O O . VAL A 1 107 ? -8.888 -6.351 2.090 1.00 97.31 107 VAL A O 1
ATOM 844 N N . ALA A 1 108 ? -9.306 -6.087 -0.100 1.00 96.69 108 ALA A N 1
ATOM 845 C CA . ALA A 1 108 ? -10.714 -5.743 0.065 1.00 96.69 108 ALA A CA 1
ATOM 846 C C . ALA A 1 108 ? -11.525 -6.910 0.646 1.00 96.69 108 ALA A C 1
ATOM 848 O O . ALA A 1 108 ? -12.289 -6.701 1.583 1.00 96.69 108 ALA A O 1
ATOM 849 N N . LEU A 1 109 ? -11.317 -8.138 0.158 1.00 97.88 109 LEU A N 1
ATOM 850 C CA . LEU A 1 109 ? -11.960 -9.338 0.699 1.00 97.88 109 LEU A CA 1
ATOM 851 C C . LEU A 1 109 ? -11.602 -9.546 2.171 1.00 97.88 109 LEU A C 1
ATOM 853 O O . LEU A 1 109 ? -12.492 -9.754 2.992 1.00 97.88 109 LEU A O 1
ATOM 857 N N . VAL A 1 110 ? -10.320 -9.430 2.528 1.00 97.25 110 VAL A N 1
ATOM 858 C CA . VAL A 1 110 ? -9.869 -9.533 3.924 1.00 97.25 110 VAL A CA 1
ATOM 859 C C . VAL A 1 110 ? -10.497 -8.438 4.787 1.00 97.25 110 VAL A C 1
ATOM 861 O O . VAL A 1 110 ? -10.971 -8.730 5.882 1.00 97.25 110 VAL A O 1
ATOM 864 N N . ALA A 1 111 ? -10.573 -7.203 4.286 1.00 94.88 111 ALA A N 1
ATOM 865 C CA . ALA A 1 111 ? -11.235 -6.105 4.983 1.00 94.88 111 ALA A CA 1
ATOM 866 C C . ALA A 1 111 ? -12.731 -6.384 5.208 1.00 94.88 111 ALA A C 1
ATOM 868 O O . ALA A 1 111 ? -13.231 -6.172 6.311 1.00 94.88 111 ALA A O 1
ATOM 869 N N . THR A 1 112 ? -13.444 -6.885 4.193 1.00 94.81 112 THR A N 1
ATOM 870 C CA . THR A 1 112 ? -14.865 -7.248 4.299 1.00 94.81 112 THR A CA 1
ATOM 871 C C . THR A 1 112 ? -15.084 -8.388 5.288 1.00 94.81 112 THR A C 1
ATOM 873 O O . THR A 1 112 ? -16.005 -8.311 6.099 1.00 94.81 112 THR A O 1
ATOM 876 N N . LEU A 1 113 ? -14.236 -9.419 5.262 1.00 95.69 113 LEU A N 1
ATOM 877 C CA . LEU A 1 113 ? -14.313 -10.545 6.193 1.00 95.69 113 LEU A CA 1
ATOM 878 C C . LEU A 1 113 ? -14.040 -10.104 7.631 1.00 95.69 113 LEU A C 1
ATOM 880 O O . LEU A 1 113 ? -14.838 -10.402 8.516 1.00 95.69 113 LEU A O 1
ATOM 884 N N . GLU A 1 114 ? -12.958 -9.360 7.871 1.00 94.12 114 GLU A N 1
ATOM 885 C CA . GLU A 1 114 ? -12.632 -8.852 9.207 1.00 94.12 114 GLU A CA 1
ATOM 886 C C . GLU A 1 114 ? -13.754 -7.954 9.736 1.00 94.12 114 GLU A C 1
ATOM 888 O O . GLU A 1 114 ? -14.198 -8.123 10.873 1.00 94.12 114 GLU A O 1
ATOM 893 N N . TYR A 1 115 ? -14.256 -7.040 8.902 1.00 91.00 115 TYR A N 1
ATOM 894 C CA . TYR A 1 115 ? -15.374 -6.180 9.264 1.00 91.00 115 TYR A CA 1
ATOM 895 C C . TYR A 1 115 ? -16.629 -6.998 9.587 1.00 91.00 115 TYR A C 1
ATOM 897 O O . TYR A 1 115 ? -17.243 -6.782 10.629 1.00 91.00 115 TYR A O 1
ATOM 905 N N . GLY A 1 116 ? -16.993 -7.970 8.746 1.00 90.44 116 GLY A N 1
ATOM 906 C CA . GLY A 1 116 ? -18.168 -8.821 8.942 1.00 90.44 116 GLY A CA 1
ATOM 907 C C . GLY A 1 116 ? -18.090 -9.676 10.208 1.00 90.44 116 GLY A C 1
ATOM 908 O O . GLY A 1 116 ? -19.049 -9.723 10.977 1.00 90.44 116 GLY A O 1
ATOM 909 N N . VAL A 1 117 ? -16.935 -10.290 10.482 1.00 91.56 117 VAL A N 1
ATOM 910 C CA . VAL A 1 117 ? -16.705 -11.083 11.701 1.00 91.56 117 VAL A CA 1
ATOM 911 C C . VAL A 1 117 ? -16.798 -10.203 12.945 1.00 91.56 117 VAL A C 1
ATOM 913 O O . VAL A 1 117 ? -17.524 -10.535 13.880 1.00 91.56 117 VAL A O 1
ATOM 916 N N . ARG A 1 118 ? -16.129 -9.044 12.949 1.00 89.25 118 ARG A N 1
ATOM 917 C CA . ARG A 1 118 ? -16.204 -8.082 14.060 1.00 89.25 118 ARG A CA 1
ATOM 918 C C . ARG A 1 118 ? -17.627 -7.580 14.287 1.00 89.25 118 ARG A C 1
ATOM 920 O O . ARG A 1 118 ? -18.062 -7.481 15.432 1.00 89.25 118 ARG A O 1
ATOM 927 N N . SER A 1 119 ? -18.361 -7.346 13.198 1.00 84.69 119 SER A N 1
ATOM 928 C CA . SER A 1 119 ? -19.771 -6.958 13.235 1.00 84.69 119 SER A CA 1
ATOM 929 C C . SER A 1 119 ? -20.640 -8.013 13.905 1.00 84.69 119 SER A C 1
ATOM 931 O O . SER A 1 119 ? -21.407 -7.688 14.808 1.00 84.69 119 SER A O 1
ATOM 933 N N . GLY A 1 120 ? -20.511 -9.273 13.480 1.00 86.94 120 GLY A N 1
ATOM 934 C CA . GLY A 1 120 ? -21.298 -10.386 14.011 1.00 86.94 120 GLY A CA 1
ATOM 935 C C . GLY A 1 120 ? -20.971 -10.719 15.466 1.00 86.94 120 GLY A C 1
ATOM 936 O O . GLY A 1 120 ? -21.855 -11.121 16.215 1.00 86.94 120 GLY A O 1
ATOM 937 N N . LEU A 1 121 ? -19.722 -10.505 15.885 1.00 87.50 121 LEU A N 1
ATOM 938 C CA . LEU A 1 121 ? -19.277 -10.722 17.264 1.00 87.50 121 LEU A CA 1
ATOM 939 C C . LEU A 1 121 ? -19.521 -9.514 18.187 1.00 87.50 121 LEU A C 1
ATOM 941 O O . LEU A 1 121 ? -19.157 -9.574 19.359 1.00 87.50 121 LEU A O 1
ATOM 945 N N . ALA A 1 122 ? -20.091 -8.416 17.676 1.00 81.62 122 ALA A N 1
ATOM 946 C CA . ALA A 1 122 ? -20.210 -7.133 18.379 1.00 81.62 122 ALA A CA 1
ATOM 947 C C . ALA A 1 122 ? -18.867 -6.592 18.926 1.00 81.62 122 ALA A C 1
ATOM 949 O O . ALA A 1 122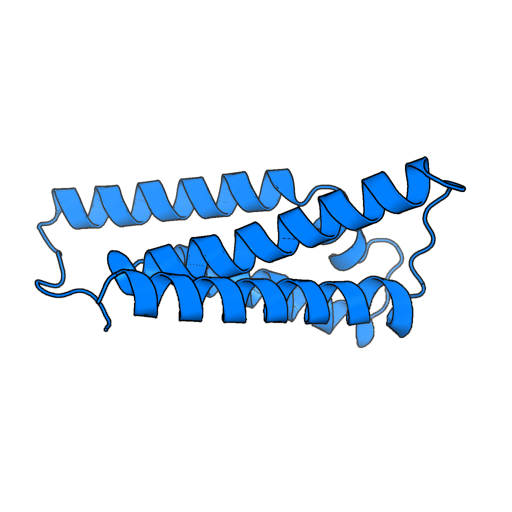 ? -18.837 -5.773 19.843 1.00 81.62 122 ALA A O 1
ATOM 950 N N . ILE A 1 123 ? -17.746 -7.010 18.327 1.00 75.69 123 ILE A N 1
ATOM 951 C CA . ILE A 1 123 ? -16.399 -6.519 18.632 1.00 75.69 123 ILE A CA 1
ATOM 952 C C . ILE A 1 123 ? -16.161 -5.295 17.753 1.00 75.69 123 ILE A C 1
ATOM 954 O O . ILE A 1 123 ? -15.386 -5.312 16.796 1.00 75.69 123 ILE A O 1
ATOM 958 N N . TYR A 1 124 ? -16.872 -4.218 18.057 1.00 66.19 124 TYR A N 1
ATOM 959 C CA . TYR A 1 124 ? -16.540 -2.915 17.510 1.00 66.19 124 TYR A CA 1
ATOM 960 C C . TYR A 1 124 ? -15.691 -2.177 18.529 1.00 66.19 124 TYR A C 1
ATOM 962 O O . TYR A 1 124 ? -16.140 -1.985 19.660 1.00 66.19 124 TYR A O 1
ATOM 970 N N . PRO A 1 125 ? -14.488 -1.712 18.169 1.00 57.94 125 PRO A N 1
ATOM 971 C CA . PRO A 1 125 ? -13.909 -0.646 18.953 1.00 57.94 125 PRO A CA 1
ATOM 972 C C . PRO A 1 125 ? -14.871 0.544 18.868 1.00 57.94 125 PRO A C 1
ATOM 974 O O . PRO A 1 125 ? -15.282 0.921 17.764 1.00 57.94 125 PRO A O 1
ATOM 977 N N . PRO A 1 126 ? -15.264 1.111 20.017 1.00 57.84 126 PRO A N 1
ATOM 978 C CA . PRO A 1 126 ? -16.278 2.157 20.080 1.00 57.84 126 PRO A CA 1
ATOM 979 C C . PRO A 1 126 ? -15.828 3.432 19.364 1.00 57.84 126 PRO A C 1
ATOM 981 O O . PRO A 1 126 ? -16.664 4.256 18.994 1.00 57.84 126 PRO A O 1
ATOM 984 N N . GLU A 1 127 ? -14.520 3.584 19.127 1.00 70.75 127 GLU A N 1
ATOM 985 C CA . GLU A 1 127 ? -13.954 4.797 18.572 1.00 70.75 127 GLU A CA 1
ATOM 986 C C . GLU A 1 127 ? -12.916 4.525 17.474 1.00 70.75 127 GLU A C 1
ATOM 988 O O . GLU A 1 127 ? -12.042 3.665 17.610 1.00 70.75 127 GLU A O 1
ATOM 993 N N . PRO A 1 128 ? -12.991 5.266 16.363 1.00 76.31 128 PRO A N 1
ATOM 994 C CA . PRO A 1 128 ? -11.967 5.235 15.331 1.00 76.31 128 PRO A CA 1
ATOM 995 C C . PRO A 1 128 ? -10.624 5.805 15.810 1.00 76.31 128 PRO A C 1
ATOM 997 O O . PRO A 1 128 ? -10.576 6.732 16.616 1.00 76.31 128 PRO A O 1
ATOM 1000 N N . LEU A 1 129 ? -9.532 5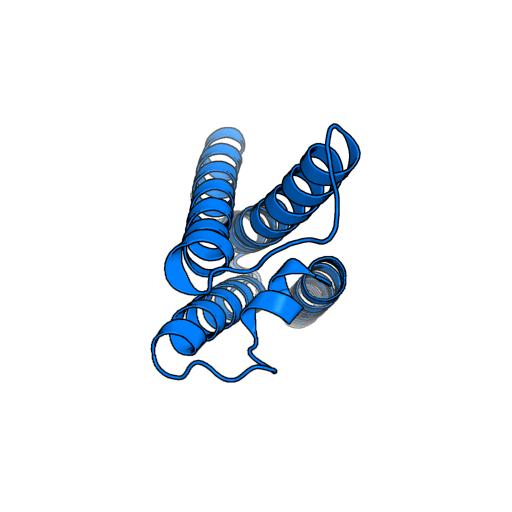.323 15.216 1.00 72.94 129 LEU A N 1
ATOM 1001 C CA . LEU A 1 129 ? -8.186 5.830 15.467 1.00 72.94 129 LEU A CA 1
ATOM 1002 C C . LEU A 1 129 ? -8.035 7.199 14.766 1.00 72.94 129 LEU A C 1
ATOM 1004 O O . LEU A 1 129 ? -7.821 7.255 13.554 1.00 72.94 129 LEU A O 1
ATOM 1008 N N . LEU A 1 130 ? -8.125 8.289 15.548 1.00 73.12 130 LEU A N 1
ATOM 1009 C CA . LEU A 1 130 ? -7.864 9.713 15.200 1.00 73.12 130 LEU A CA 1
ATOM 1010 C C . LEU A 1 130 ? -8.953 10.514 14.489 1.00 73.12 130 LEU A C 1
ATOM 1012 O O . LEU A 1 130 ? -9.803 9.922 13.815 1.00 73.12 130 LEU A O 1
#

Foldseek 3Di:
DLVVLLVVLQVQLQVQLCLLCCLQCVLLVDDDPDDDPVVVVLSVVLSVLSSCQSSVLSSLCQAFVLVVLNVLNVVLSVQSNVCSVVPDPPGSSCVCSVPSVVNVVVSVVSSVVSSVVCVVVVVGPPDGHD

pLDDT: mean 89.16, std 9.5, range [53.78, 97.88]

Sequence (130 aa):
MIYRRLAIAAAIGFLNAVIVYYNGYYLLNLSLDAEGIRLLGYKSLQAFGMFVLGAGSTYGLLRYTLVCPFALTVLFTAYSLYDHVSPAMEGFTPLYLGVWFVFVVVVALVATLEYGVRSGLAIYPPEPLL

Secondary structure (DSSP, 8-state):
-HHHHHHHHHHHHHHHHHHHHIIIIIIS----S--HHHHHHHHHHHHHHHHHHHHHHHHHHHHH--HHHHHHHHHHHHHHHHTTTS--TT-HHHHHHHTHHHHHHHHHHHHHHHHHHHHHTT---SS---

Radius of gyration: 16.07 Å; chains: 1; bounding box: 39×30×46 Å